Protein AF-A0A2V6XLZ8-F1 (afdb_monomer)

Radius of gyration: 17.99 Å; Cα contacts (8 Å, |Δi|>4): 178; chains: 1; bounding box: 31×54×52 Å

Structure (mmCIF, N/CA/C/O backbone):
data_AF-A0A2V6XLZ8-F1
#
_entry.id   AF-A0A2V6XLZ8-F1
#
loop_
_atom_site.group_PDB
_atom_site.id
_atom_site.type_symbol
_atom_site.label_atom_id
_atom_site.label_alt_id
_atom_site.label_comp_id
_atom_site.label_asym_id
_atom_site.label_entity_id
_atom_site.label_seq_id
_atom_site.pdbx_PDB_ins_code
_atom_site.Cartn_x
_atom_site.Cartn_y
_atom_site.Cartn_z
_atom_site.occupancy
_atom_site.B_iso_or_equiv
_atom_site.auth_seq_id
_atom_site.auth_comp_id
_atom_site.auth_asym_id
_atom_site.auth_atom_id
_atom_site.pdbx_PDB_model_num
ATOM 1 N N . MET A 1 1 ? -5.144 17.128 17.823 1.00 56.31 1 MET A N 1
ATOM 2 C CA . MET A 1 1 ? -6.112 17.548 16.787 1.00 56.31 1 MET A CA 1
ATOM 3 C C . MET A 1 1 ? -7.230 16.521 16.730 1.00 56.31 1 MET A C 1
ATOM 5 O O . MET A 1 1 ? -6.947 15.343 16.914 1.00 56.31 1 MET A O 1
ATOM 9 N N . ARG A 1 2 ? -8.484 16.947 16.550 1.00 72.25 2 ARG A N 1
ATOM 10 C CA . ARG A 1 2 ? -9.619 16.035 16.346 1.00 72.25 2 ARG A CA 1
ATOM 11 C C . ARG A 1 2 ? -9.689 15.712 14.852 1.00 72.25 2 ARG A C 1
ATOM 13 O O . ARG A 1 2 ? -9.681 16.647 14.060 1.00 72.25 2 ARG A O 1
ATOM 20 N N . GLN A 1 3 ? -9.719 14.430 14.489 1.00 73.75 3 GLN A N 1
ATOM 21 C CA . GLN A 1 3 ? -9.847 14.019 13.088 1.00 73.75 3 GLN A CA 1
ATOM 22 C C . GLN A 1 3 ? -11.153 14.540 12.484 1.00 73.75 3 GLN A C 1
ATOM 24 O O . GLN A 1 3 ? -12.193 14.518 13.154 1.00 73.75 3 GLN A O 1
ATOM 29 N N . THR A 1 4 ? -11.109 14.955 11.221 1.00 84.06 4 THR A N 1
ATOM 30 C CA . THR A 1 4 ? -12.316 15.265 10.443 1.00 84.06 4 THR A CA 1
ATOM 31 C C . THR A 1 4 ? -13.136 13.993 10.182 1.00 84.06 4 THR A C 1
ATOM 33 O O . THR A 1 4 ? -12.636 12.877 10.339 1.00 84.06 4 THR A O 1
ATOM 36 N N . ASN A 1 5 ? -14.406 14.133 9.784 1.00 84.75 5 ASN A N 1
ATOM 37 C CA . ASN A 1 5 ? -15.247 12.974 9.448 1.00 84.75 5 ASN A CA 1
ATOM 38 C C . ASN A 1 5 ? -14.662 12.150 8.287 1.00 84.75 5 ASN A C 1
ATOM 40 O O . ASN A 1 5 ? -14.736 10.921 8.315 1.00 84.75 5 ASN A O 1
ATOM 44 N N . ASP A 1 6 ? -14.026 12.801 7.309 1.00 81.56 6 ASP A N 1
ATOM 45 C CA . ASP A 1 6 ? -13.355 12.117 6.198 1.00 81.56 6 ASP A CA 1
ATOM 46 C C . ASP A 1 6 ? -12.145 11.308 6.676 1.00 81.56 6 ASP A C 1
ATOM 48 O O . ASP A 1 6 ? -11.980 10.151 6.295 1.00 81.56 6 ASP A O 1
ATOM 52 N N . GLN A 1 7 ? -11.346 11.864 7.592 1.00 84.31 7 GLN A N 1
ATOM 53 C CA . GLN A 1 7 ? -10.202 11.166 8.185 1.00 84.31 7 GLN A CA 1
ATOM 54 C C . GLN A 1 7 ? -10.629 9.974 9.046 1.00 84.31 7 GLN A C 1
ATOM 56 O O . GLN A 1 7 ? -9.977 8.928 9.011 1.00 84.31 7 GLN A O 1
ATOM 61 N N . GLN A 1 8 ? -11.729 10.100 9.795 1.00 84.75 8 GLN A N 1
ATOM 62 C CA . GLN A 1 8 ? -12.298 8.991 10.569 1.00 84.75 8 GLN A CA 1
ATOM 63 C C . GLN A 1 8 ? -12.792 7.878 9.639 1.00 84.75 8 GLN A C 1
ATOM 65 O O . GLN A 1 8 ? -12.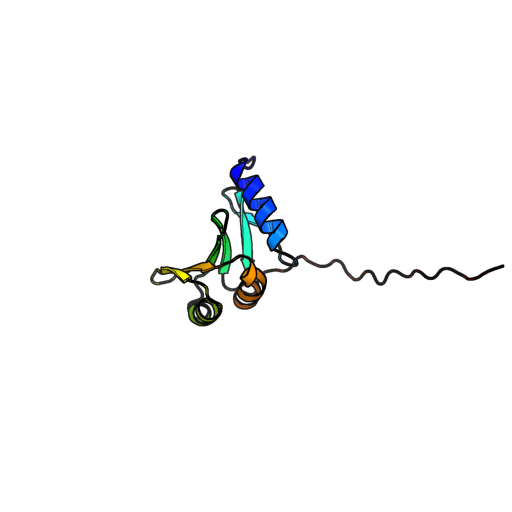399 6.725 9.809 1.00 84.75 8 GLN A O 1
ATOM 70 N N . THR A 1 9 ? -13.547 8.236 8.596 1.00 85.50 9 THR A N 1
ATOM 71 C CA . THR A 1 9 ? -14.054 7.286 7.591 1.00 85.50 9 THR A CA 1
ATOM 72 C C . THR A 1 9 ? -12.908 6.558 6.884 1.00 85.50 9 THR A C 1
ATOM 74 O O . THR A 1 9 ? -12.910 5.330 6.786 1.00 85.50 9 THR A O 1
ATOM 77 N N . ALA A 1 10 ? -11.880 7.291 6.447 1.00 84.19 10 ALA A N 1
ATOM 78 C CA . ALA A 1 10 ? -10.685 6.710 5.844 1.00 84.19 10 ALA A CA 1
ATOM 79 C C . ALA A 1 10 ? -9.954 5.778 6.823 1.00 84.19 10 ALA A C 1
ATOM 81 O O . ALA A 1 10 ? -9.480 4.706 6.442 1.00 84.19 10 ALA A O 1
ATOM 82 N N . THR A 1 11 ? -9.871 6.166 8.101 1.00 86.44 11 THR A N 1
ATOM 83 C CA . THR A 1 11 ? -9.206 5.369 9.140 1.00 86.44 11 THR A CA 1
ATOM 84 C C . THR A 1 11 ? -9.931 4.048 9.371 1.00 86.44 11 THR A C 1
ATOM 86 O O . THR A 1 11 ? -9.285 3.005 9.484 1.00 86.44 11 THR A O 1
ATOM 89 N N . GLU A 1 12 ? -11.259 4.065 9.426 1.00 87.25 12 GLU A N 1
ATOM 90 C CA . GLU A 1 12 ? -12.083 2.865 9.576 1.00 87.25 12 GLU A CA 1
ATOM 91 C C . GLU A 1 12 ? -11.989 1.948 8.352 1.00 87.25 12 GLU A C 1
ATOM 93 O O . GLU A 1 12 ? -11.781 0.737 8.502 1.00 87.25 12 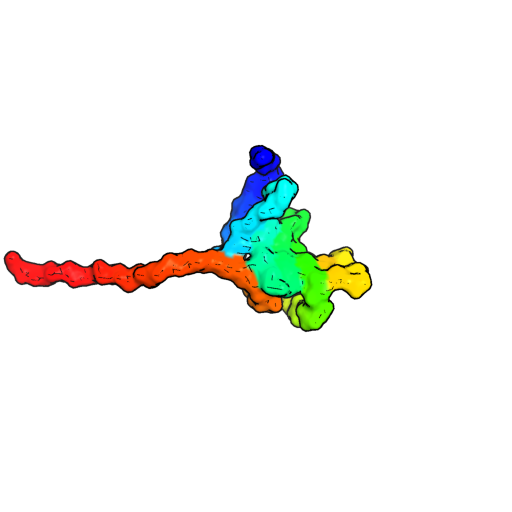GLU A O 1
ATOM 98 N N . ALA A 1 13 ? -12.041 2.521 7.147 1.00 86.38 13 ALA A N 1
ATOM 99 C CA . ALA A 1 13 ? -11.870 1.781 5.902 1.00 86.38 13 ALA A CA 1
ATOM 100 C C . ALA A 1 13 ? -10.499 1.087 5.847 1.00 86.38 13 ALA A C 1
ATOM 102 O O . ALA A 1 13 ? -10.427 -0.131 5.652 1.00 86.38 13 ALA A O 1
ATOM 103 N N . LEU A 1 14 ? -9.411 1.821 6.117 1.00 85.50 14 LEU A N 1
ATOM 104 C CA . LEU A 1 14 ? -8.067 1.247 6.084 1.00 85.50 14 LEU A CA 1
ATOM 105 C C . LEU A 1 14 ? -7.876 0.199 7.183 1.00 85.50 14 LEU A C 1
ATOM 107 O O . LEU A 1 14 ? -7.266 -0.834 6.932 1.00 85.50 14 LEU A O 1
ATOM 111 N N . ARG A 1 15 ? -8.423 0.401 8.389 1.00 86.56 15 ARG A N 1
ATOM 112 C CA . ARG A 1 15 ? -8.363 -0.603 9.471 1.00 86.56 15 ARG A CA 1
ATOM 113 C C . ARG A 1 15 ? -9.068 -1.904 9.108 1.00 86.56 15 ARG A C 1
ATOM 115 O O . ARG A 1 15 ? -8.566 -2.965 9.472 1.00 86.56 15 ARG A O 1
ATOM 122 N N . THR A 1 16 ? -10.187 -1.820 8.395 1.00 86.88 16 THR A N 1
ATOM 123 C CA . THR A 1 16 ? -10.927 -2.992 7.908 1.00 86.88 16 THR A CA 1
ATOM 124 C C . THR A 1 16 ? -10.098 -3.779 6.891 1.00 86.88 16 THR A C 1
ATOM 126 O O . THR A 1 16 ? -10.048 -5.005 6.940 1.00 86.88 16 THR A O 1
ATOM 129 N N . GLN A 1 17 ? -9.378 -3.075 6.014 1.00 86.44 17 GLN A N 1
ATOM 130 C CA . GLN A 1 17 ? -8.548 -3.675 4.964 1.00 86.44 17 GLN A CA 1
ATOM 131 C C . GLN A 1 17 ? -7.166 -4.133 5.470 1.00 86.44 17 GLN A C 1
ATOM 133 O O . GLN A 1 17 ? -6.575 -5.064 4.926 1.00 86.44 17 GLN A O 1
ATOM 138 N N . ALA A 1 18 ? -6.635 -3.506 6.524 1.00 84.69 18 ALA A N 1
ATOM 139 C CA . ALA A 1 18 ? -5.261 -3.695 6.991 1.00 84.69 18 ALA A CA 1
ATOM 140 C C . ALA A 1 18 ? -4.971 -5.080 7.587 1.00 84.69 18 ALA A C 1
ATOM 142 O O . ALA A 1 18 ? -3.802 -5.437 7.736 1.00 84.69 18 ALA A O 1
ATOM 143 N N . GLY A 1 19 ? -5.986 -5.860 7.970 1.00 86.62 19 GLY A N 1
ATOM 144 C CA . GLY A 1 19 ? -5.806 -7.192 8.555 1.00 86.62 19 GLY A CA 1
ATOM 145 C C . GLY A 1 19 ? -4.772 -7.212 9.705 1.00 86.62 19 GLY A C 1
ATOM 146 O O . GLY A 1 19 ? -5.001 -6.587 10.745 1.00 86.62 19 GLY A O 1
ATOM 147 N N . PRO A 1 20 ? -3.623 -7.912 9.564 1.00 90.19 20 PRO A N 1
ATOM 148 C CA . PRO A 1 20 ? -2.605 -8.008 10.615 1.00 90.19 20 PRO A CA 1
ATOM 149 C C . PRO A 1 20 ? -1.674 -6.784 10.714 1.00 90.19 20 PRO A C 1
ATOM 151 O O . PRO A 1 20 ? -0.810 -6.740 11.599 1.00 90.19 20 PRO A O 1
ATOM 154 N N . TYR A 1 21 ? -1.771 -5.823 9.795 1.00 91.81 21 TYR A N 1
ATOM 155 C CA . TYR A 1 21 ? -0.852 -4.692 9.722 1.00 91.81 21 TYR A CA 1
ATOM 156 C C . TYR A 1 21 ? -1.247 -3.563 10.676 1.00 91.81 21 TYR A C 1
ATOM 158 O O . TYR A 1 21 ? -2.414 -3.364 11.020 1.00 91.81 21 TYR A O 1
ATOM 166 N N . ARG A 1 22 ? -0.242 -2.836 11.169 1.00 89.81 22 ARG A N 1
ATOM 167 C CA . ARG A 1 22 ? -0.447 -1.717 12.086 1.00 89.81 22 ARG A CA 1
ATOM 168 C C . ARG A 1 22 ? -0.811 -0.466 11.287 1.00 89.81 22 ARG A C 1
ATOM 170 O O . ARG A 1 22 ? 0.022 0.039 10.546 1.00 89.81 22 ARG A O 1
ATOM 177 N N . VAL A 1 23 ? -2.019 0.045 11.512 1.00 91.38 23 VAL A N 1
ATOM 178 C CA . VAL A 1 23 ? -2.446 1.372 11.046 1.00 91.38 23 VAL A CA 1
ATOM 179 C C . VAL A 1 23 ? -2.028 2.423 12.076 1.00 91.38 23 VAL A C 1
ATOM 181 O O . VAL A 1 23 ? -2.359 2.294 13.260 1.00 91.38 23 VAL A O 1
ATOM 184 N N . THR A 1 24 ? -1.300 3.443 11.637 1.00 90.44 24 THR A N 1
ATOM 185 C CA . THR A 1 24 ? -0.954 4.654 12.394 1.00 90.44 24 THR A CA 1
ATOM 186 C C . THR A 1 24 ? -1.566 5.875 11.717 1.00 90.44 24 THR A C 1
ATOM 188 O O . THR A 1 24 ? -2.116 5.767 10.625 1.00 90.44 24 THR A O 1
ATOM 191 N N . LEU A 1 25 ? -1.533 7.018 12.397 1.00 90.19 25 LEU A N 1
ATOM 192 C CA . LEU A 1 25 ? -1.935 8.298 11.824 1.00 90.19 25 LEU A CA 1
ATOM 193 C C . LEU A 1 25 ? -0.678 9.117 11.542 1.00 90.19 25 LEU A C 1
ATOM 195 O O . LEU A 1 25 ? 0.278 9.038 12.322 1.00 90.19 25 LEU A O 1
ATOM 199 N N . ASP A 1 26 ? -0.670 9.864 10.446 1.00 86.38 26 ASP A N 1
ATOM 200 C CA . ASP A 1 26 ? 0.350 10.882 10.193 1.00 86.38 26 ASP A CA 1
ATOM 201 C C . ASP A 1 26 ? 0.104 12.166 11.015 1.00 86.38 26 ASP A C 1
ATOM 203 O O . ASP A 1 26 ? -0.748 12.195 11.911 1.00 86.38 26 ASP A O 1
ATOM 207 N N . ALA A 1 27 ? 0.901 13.211 10.765 1.00 83.50 27 ALA A N 1
ATOM 208 C CA . ALA A 1 27 ? 0.809 14.474 11.497 1.00 83.50 27 ALA A CA 1
ATOM 209 C C . ALA A 1 27 ? -0.486 15.240 11.175 1.00 83.50 27 ALA A C 1
ATOM 211 O O . ALA A 1 27 ? -1.016 15.947 12.035 1.00 83.50 27 ALA A O 1
ATOM 212 N N . GLU A 1 28 ? -1.018 15.053 9.971 1.00 83.50 28 GLU A N 1
ATOM 213 C CA . GLU A 1 28 ? -2.276 15.612 9.491 1.00 83.50 28 GLU A CA 1
ATOM 214 C C . GLU A 1 28 ? -3.509 14.813 9.947 1.00 83.50 28 GLU A C 1
ATOM 216 O O . GLU A 1 28 ? -4.630 15.320 9.887 1.00 83.50 28 GLU A O 1
ATOM 221 N N . GLY A 1 29 ? -3.318 13.598 10.463 1.00 83.31 29 GLY A N 1
ATOM 222 C CA . GLY A 1 29 ? -4.365 12.730 10.992 1.00 83.31 29 GLY A CA 1
ATOM 223 C C . GLY A 1 29 ? -4.901 11.697 9.999 1.00 83.31 29 GLY A C 1
ATOM 224 O O . GLY A 1 29 ? -5.914 11.062 10.306 1.00 83.31 29 GLY A O 1
ATOM 225 N N . TRP A 1 30 ? -4.252 11.499 8.851 1.00 85.75 30 TRP A N 1
ATOM 226 C CA . TRP A 1 30 ? -4.615 10.486 7.862 1.00 85.75 30 TRP A CA 1
ATOM 227 C C . TRP A 1 30 ? -4.044 9.109 8.209 1.00 85.75 30 TRP A C 1
ATOM 229 O O . TRP A 1 30 ? -2.951 8.995 8.772 1.00 85.75 30 TRP A O 1
ATOM 239 N N . PRO A 1 31 ? -4.780 8.030 7.896 1.00 90.00 31 PRO A N 1
ATOM 240 C CA . PRO A 1 31 ? -4.356 6.682 8.217 1.00 90.00 31 PRO A CA 1
ATOM 241 C C . PRO A 1 31 ? -3.280 6.191 7.244 1.00 90.00 31 PRO A C 1
ATOM 243 O O . PRO A 1 31 ? -3.436 6.258 6.024 1.00 90.00 31 PRO A O 1
ATOM 246 N N . ARG A 1 32 ? -2.217 5.609 7.799 1.00 93.44 32 ARG A N 1
ATOM 247 C CA . ARG A 1 32 ? -1.142 4.968 7.040 1.00 93.44 32 ARG A CA 1
ATOM 248 C C . ARG A 1 32 ? -0.712 3.637 7.641 1.00 93.44 32 ARG A C 1
ATOM 250 O O . ARG A 1 32 ? -0.855 3.399 8.840 1.00 93.44 32 ARG A O 1
ATOM 257 N N . ILE A 1 33 ? -0.143 2.766 6.815 1.00 94.00 33 ILE A N 1
ATOM 258 C CA . ILE A 1 33 ? 0.544 1.544 7.245 1.00 94.00 33 ILE A CA 1
ATOM 259 C C . ILE A 1 33 ? 2.024 1.705 6.922 1.00 94.00 33 ILE A C 1
ATOM 261 O O . ILE A 1 33 ? 2.438 1.631 5.767 1.00 94.00 33 ILE A O 1
ATOM 265 N N . GLU A 1 34 ? 2.834 1.903 7.954 1.00 94.19 34 GLU A N 1
ATOM 266 C CA . GLU A 1 34 ? 4.274 2.094 7.797 1.00 94.19 34 GLU A CA 1
ATOM 267 C C . GLU A 1 34 ? 5.002 0.775 7.529 1.00 94.19 34 GLU A C 1
ATOM 269 O O . GLU A 1 34 ? 4.777 -0.234 8.206 1.00 94.19 34 GLU A O 1
ATOM 274 N N . GLY A 1 35 ? 5.948 0.799 6.596 1.00 94.06 35 GLY A N 1
ATOM 275 C CA . GLY A 1 35 ? 6.880 -0.282 6.312 1.00 94.06 35 GLY A CA 1
ATOM 276 C C . GLY A 1 35 ? 8.332 0.178 6.302 1.00 94.06 35 GLY A C 1
ATOM 277 O O . GLY A 1 35 ? 8.656 1.353 6.439 1.00 94.06 35 GLY A O 1
ATOM 278 N N . ARG A 1 36 ? 9.251 -0.780 6.161 1.00 94.06 36 ARG A N 1
ATOM 279 C CA . ARG A 1 36 ? 10.693 -0.493 6.069 1.00 94.06 36 ARG A CA 1
ATOM 280 C C . ARG A 1 36 ? 11.072 0.221 4.771 1.00 94.06 36 ARG A C 1
ATOM 282 O O . ARG A 1 36 ? 12.088 0.906 4.737 1.00 94.06 36 ARG A O 1
ATOM 289 N N . TYR A 1 37 ? 10.333 -0.028 3.696 1.00 94.00 37 TYR A N 1
ATOM 290 C CA . TYR A 1 37 ? 10.645 0.482 2.361 1.00 94.00 37 TYR A CA 1
ATOM 291 C C . TYR A 1 37 ? 9.562 1.413 1.823 1.00 94.00 37 TYR A C 1
ATOM 293 O O . TYR A 1 37 ? 9.415 1.495 0.613 1.00 94.00 37 TYR A O 1
ATOM 301 N N . GLY A 1 38 ? 8.780 2.056 2.684 1.00 93.75 38 GLY A N 1
ATOM 302 C CA . GLY A 1 38 ? 7.691 2.940 2.278 1.00 93.75 38 GLY A CA 1
ATOM 303 C C . GLY A 1 38 ? 6.489 2.800 3.195 1.00 93.75 38 GLY A C 1
ATOM 304 O O . GLY A 1 38 ? 6.560 2.125 4.225 1.00 93.75 38 GLY A O 1
ATOM 305 N N . GLN A 1 39 ? 5.384 3.404 2.795 1.00 95.44 39 GLN A N 1
ATOM 306 C CA . GLN A 1 39 ? 4.133 3.408 3.538 1.00 95.44 39 GLN A CA 1
ATOM 307 C C . GLN A 1 39 ? 2.942 3.244 2.597 1.00 95.44 39 GLN A C 1
ATOM 309 O O . GLN A 1 39 ? 3.006 3.615 1.430 1.00 95.44 39 GLN A O 1
ATOM 314 N N . ILE A 1 40 ? 1.872 2.633 3.101 1.00 94.81 40 ILE A N 1
ATOM 315 C CA . ILE A 1 40 ? 0.582 2.587 2.410 1.00 94.81 40 ILE A CA 1
ATOM 316 C C . ILE A 1 40 ? -0.289 3.696 2.984 1.00 94.81 40 ILE A C 1
ATOM 318 O O . ILE A 1 40 ? -0.432 3.780 4.203 1.00 94.81 40 ILE A O 1
ATOM 322 N N . GLU A 1 41 ? -0.887 4.494 2.117 1.00 92.75 41 GLU A N 1
ATOM 323 C CA . GLU A 1 41 ? -1.754 5.623 2.434 1.00 92.75 41 GLU A CA 1
ATOM 324 C C . GLU A 1 41 ? -3.137 5.424 1.812 1.00 92.75 41 GLU A C 1
ATOM 326 O O . GLU A 1 41 ? -3.311 4.704 0.822 1.00 92.75 41 GLU A O 1
ATOM 331 N N . HIS A 1 42 ? -4.131 6.088 2.393 1.00 87.50 42 HIS A N 1
ATOM 332 C CA . HIS A 1 42 ? -5.431 6.240 1.755 1.00 87.50 42 HIS A CA 1
ATOM 333 C C . HIS A 1 42 ? -5.329 7.276 0.627 1.00 87.50 42 HIS A C 1
ATOM 335 O O . HIS A 1 42 ? -4.830 8.373 0.862 1.00 87.50 42 HIS A O 1
ATOM 341 N N . HIS A 1 43 ? -5.787 6.936 -0.581 1.00 85.06 43 HIS A N 1
ATOM 342 C CA . HIS A 1 43 ? -5.826 7.871 -1.713 1.00 85.06 43 HIS A CA 1
ATOM 343 C C . HIS A 1 43 ? -7.257 8.321 -2.004 1.00 85.06 43 HIS A C 1
ATOM 345 O O . HIS A 1 43 ? -7.548 9.506 -1.908 1.00 85.06 43 HIS A O 1
ATOM 351 N N . ASP A 1 44 ? -8.151 7.363 -2.257 1.00 81.31 44 ASP A N 1
ATOM 352 C CA . ASP A 1 44 ? -9.569 7.588 -2.542 1.00 81.31 44 ASP A CA 1
ATOM 353 C C . ASP A 1 44 ? -10.415 6.436 -1.970 1.00 81.31 44 ASP A C 1
ATOM 355 O O . ASP A 1 44 ? -9.892 5.414 -1.521 1.00 81.31 44 ASP A O 1
ATOM 359 N N . ARG A 1 45 ? -11.753 6.538 -2.035 1.00 71.50 45 ARG A N 1
ATOM 360 C CA . ARG A 1 45 ? -12.673 5.512 -1.490 1.00 71.50 45 ARG A CA 1
ATOM 361 C C . ARG A 1 45 ? -12.432 4.090 -2.018 1.00 71.50 45 ARG A C 1
ATOM 363 O O . ARG A 1 45 ? -12.786 3.136 -1.331 1.00 71.50 45 ARG A O 1
ATOM 370 N N . ALA A 1 46 ? -11.868 3.947 -3.218 1.00 80.88 46 ALA A N 1
ATOM 371 C CA . ALA A 1 46 ? -11.652 2.655 -3.867 1.00 80.88 46 ALA A CA 1
ATOM 372 C C . ALA A 1 46 ? -10.179 2.223 -3.933 1.00 80.88 46 ALA A C 1
ATOM 374 O O . ALA A 1 46 ? -9.923 1.041 -4.122 1.00 80.88 46 ALA A O 1
ATOM 375 N N . LEU A 1 47 ? -9.219 3.141 -3.775 1.00 90.88 47 LEU A N 1
ATOM 376 C CA . LEU A 1 47 ? -7.807 2.880 -4.057 1.00 90.88 47 LEU A CA 1
ATOM 377 C C . LEU A 1 47 ? -6.906 3.258 -2.887 1.00 90.88 47 LEU A C 1
ATOM 379 O O . LEU A 1 47 ? -7.148 4.214 -2.148 1.00 90.88 47 LEU A O 1
ATOM 383 N N . LEU A 1 48 ? -5.816 2.509 -2.766 1.00 93.44 48 LEU A N 1
ATOM 384 C CA . LEU A 1 48 ? -4.738 2.784 -1.830 1.00 93.44 48 LEU A CA 1
ATOM 385 C C . LEU A 1 48 ? -3.503 3.252 -2.589 1.00 93.44 48 LEU A C 1
ATOM 387 O O . LEU A 1 48 ? -3.261 2.831 -3.722 1.00 93.44 48 LEU A O 1
ATOM 391 N N . ALA A 1 49 ? -2.709 4.100 -1.947 1.00 95.12 49 ALA A N 1
ATOM 392 C CA . ALA A 1 49 ? -1.416 4.522 -2.457 1.00 95.12 49 ALA A CA 1
ATOM 393 C C . ALA A 1 49 ? -0.292 3.824 -1.694 1.00 95.12 49 ALA A C 1
ATOM 395 O O . ALA A 1 49 ? -0.378 3.631 -0.487 1.00 95.12 49 ALA A O 1
ATOM 396 N N . VAL A 1 50 ? 0.779 3.451 -2.389 1.00 94.94 50 VAL A N 1
ATOM 397 C CA . VAL A 1 50 ? 2.068 3.128 -1.775 1.00 94.94 50 VAL A CA 1
ATOM 398 C C . VAL A 1 50 ? 3.046 4.233 -2.127 1.00 94.94 50 VAL A C 1
ATOM 400 O O . VAL A 1 50 ? 3.287 4.496 -3.304 1.00 94.94 50 VAL A O 1
ATOM 403 N N . ASP A 1 51 ? 3.585 4.858 -1.092 1.00 94.31 51 ASP A N 1
ATOM 404 C CA . ASP A 1 51 ? 4.573 5.922 -1.160 1.00 94.31 51 ASP A CA 1
ATOM 405 C C . ASP A 1 51 ? 5.934 5.378 -0.707 1.00 94.31 51 ASP A C 1
ATOM 407 O O . ASP A 1 51 ? 6.039 4.686 0.317 1.00 94.31 51 ASP A O 1
ATOM 411 N N . SER A 1 52 ? 6.970 5.567 -1.523 1.00 92.44 52 SER A N 1
ATOM 412 C CA . SER A 1 52 ? 8.279 4.970 -1.278 1.00 92.44 52 SER A CA 1
ATOM 413 C C . SER A 1 52 ? 9.408 5.677 -2.016 1.00 92.44 52 SER A C 1
ATOM 415 O O . SER A 1 52 ? 9.291 6.024 -3.185 1.00 92.44 52 SER A O 1
ATOM 417 N N . GLN A 1 53 ? 10.565 5.738 -1.359 1.00 92.50 53 GLN A N 1
ATOM 418 C CA . GLN A 1 53 ? 11.842 6.149 -1.956 1.00 92.50 53 GLN A CA 1
ATOM 419 C C . GLN A 1 53 ? 12.704 4.950 -2.403 1.00 92.50 53 GLN A C 1
ATOM 421 O O . GLN A 1 53 ? 13.804 5.069 -2.941 1.00 92.50 53 GLN A O 1
ATOM 426 N N . ALA A 1 54 ? 12.253 3.720 -2.140 1.00 90.50 54 ALA A N 1
ATOM 427 C CA . ALA A 1 54 ? 13.039 2.522 -2.401 1.00 90.50 54 ALA A CA 1
ATOM 428 C C . ALA A 1 54 ? 12.866 2.074 -3.858 1.00 90.50 54 ALA A C 1
ATOM 430 O O . ALA A 1 54 ? 12.088 1.158 -4.127 1.00 90.50 54 ALA A O 1
ATOM 431 N N . VAL A 1 55 ? 13.616 2.665 -4.796 1.00 87.88 55 VAL A N 1
ATOM 432 C CA . VAL A 1 55 ? 13.521 2.392 -6.253 1.00 87.88 55 VAL A CA 1
ATOM 433 C C . VAL A 1 55 ? 13.574 0.894 -6.586 1.00 87.88 55 VAL A C 1
ATOM 435 O O . VAL A 1 55 ? 12.796 0.398 -7.396 1.00 87.88 55 VAL A O 1
ATOM 438 N N . ARG A 1 56 ? 14.390 0.111 -5.867 1.00 90.19 56 ARG A N 1
ATOM 439 C CA . ARG A 1 56 ? 14.455 -1.363 -6.000 1.00 90.19 56 ARG A CA 1
ATOM 440 C C . ARG A 1 56 ? 13.131 -2.102 -5.734 1.00 90.19 56 ARG A C 1
ATOM 442 O O . ARG A 1 56 ? 13.041 -3.301 -5.988 1.00 90.19 56 ARG A O 1
ATOM 449 N N . LYS A 1 57 ? 12.139 -1.444 -5.128 1.00 92.62 57 LYS A N 1
ATOM 450 C CA . LYS A 1 57 ? 10.802 -1.990 -4.845 1.00 92.62 57 LYS A CA 1
ATOM 451 C C . LYS A 1 57 ? 9.754 -1.572 -5.873 1.00 92.62 57 LYS A C 1
ATOM 453 O O . LYS A 1 57 ? 8.709 -2.209 -5.915 1.00 92.62 57 LYS A O 1
ATOM 458 N N . LEU A 1 58 ? 10.074 -0.636 -6.768 1.00 89.69 58 LEU A N 1
ATOM 459 C CA . LEU A 1 58 ? 9.180 -0.191 -7.831 1.00 89.69 58 LEU A CA 1
ATOM 460 C C . LEU A 1 58 ? 8.758 -1.351 -8.744 1.00 89.69 58 LEU A C 1
ATOM 462 O O . LEU A 1 58 ? 7.569 -1.605 -8.898 1.00 89.69 58 LEU A O 1
ATOM 466 N N . ALA A 1 59 ? 9.718 -2.094 -9.305 1.00 91.81 59 ALA A N 1
ATOM 467 C CA . ALA A 1 59 ? 9.414 -3.199 -10.218 1.00 91.81 59 ALA A CA 1
ATOM 468 C C . ALA A 1 59 ? 8.566 -4.314 -9.561 1.00 91.81 59 ALA A C 1
ATOM 470 O O . ALA A 1 59 ? 7.549 -4.686 -10.146 1.00 91.81 59 ALA A O 1
ATOM 471 N N . PRO A 1 60 ? 8.883 -4.798 -8.339 1.00 94.50 60 PRO A N 1
ATOM 472 C CA . PRO A 1 60 ? 8.004 -5.717 -7.616 1.00 94.50 60 PRO A CA 1
ATOM 473 C C . PRO A 1 60 ? 6.585 -5.186 -7.379 1.00 94.50 60 PRO A C 1
ATOM 475 O O . PRO A 1 60 ? 5.636 -5.950 -7.499 1.00 94.50 60 PRO A O 1
ATOM 478 N N . LEU A 1 61 ? 6.417 -3.901 -7.051 1.00 93.69 61 LEU A N 1
ATOM 479 C CA . LEU A 1 61 ? 5.091 -3.314 -6.820 1.00 93.69 61 LEU A CA 1
ATOM 480 C C . LEU A 1 61 ? 4.282 -3.207 -8.118 1.00 93.69 61 LEU A C 1
ATOM 482 O O . LEU A 1 61 ? 3.102 -3.549 -8.138 1.00 93.69 61 LEU A O 1
ATOM 486 N N . VAL A 1 62 ? 4.922 -2.799 -9.215 1.00 93.38 62 VAL A N 1
ATOM 487 C CA . VAL A 1 62 ? 4.287 -2.749 -10.540 1.00 93.38 62 VAL A CA 1
ATOM 488 C C . VAL A 1 62 ? 3.880 -4.148 -11.010 1.00 93.38 62 VAL A C 1
ATOM 490 O O . VAL A 1 62 ? 2.791 -4.312 -11.551 1.00 93.38 62 VAL A O 1
ATOM 493 N N . ALA A 1 63 ? 4.700 -5.170 -10.747 1.00 95.06 63 ALA A N 1
ATOM 494 C CA . ALA A 1 63 ? 4.381 -6.558 -11.087 1.00 95.06 63 ALA A CA 1
ATOM 495 C C . ALA A 1 63 ? 3.147 -7.104 -10.343 1.00 95.06 63 ALA A C 1
ATOM 497 O O . ALA A 1 63 ? 2.469 -7.986 -10.861 1.00 95.06 63 ALA A O 1
ATOM 498 N N . LEU A 1 64 ? 2.826 -6.564 -9.162 1.00 93.94 64 LEU A N 1
ATOM 499 C CA . LEU A 1 64 ? 1.589 -6.882 -8.437 1.00 93.94 64 LEU A CA 1
ATOM 500 C C . LEU A 1 64 ? 0.349 -6.194 -9.029 1.00 93.94 64 LEU A C 1
ATOM 502 O O . LEU A 1 64 ? -0.763 -6.483 -8.604 1.00 93.94 64 LEU A O 1
ATOM 506 N N . GLY A 1 65 ? 0.523 -5.285 -9.991 1.00 92.06 65 GLY A N 1
ATOM 507 C CA . GLY A 1 65 ? -0.557 -4.504 -10.589 1.00 92.06 65 GLY A CA 1
ATOM 508 C C . GLY A 1 65 ? -0.684 -3.081 -10.042 1.00 92.06 65 GLY A C 1
ATOM 509 O O . GLY A 1 65 ? -1.635 -2.388 -10.405 1.00 92.06 65 GLY A O 1
ATOM 510 N N . ALA A 1 66 ? 0.258 -2.616 -9.208 1.00 93.56 66 ALA A N 1
ATOM 511 C CA . ALA A 1 66 ? 0.285 -1.219 -8.786 1.00 93.56 66 ALA A CA 1
ATOM 512 C C . ALA A 1 66 ? 0.612 -0.303 -9.978 1.00 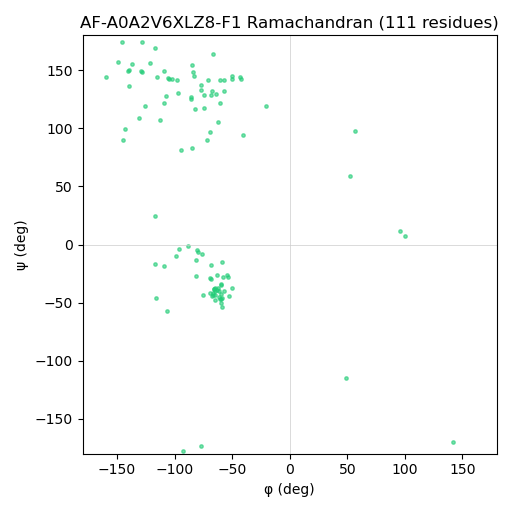93.56 66 ALA A C 1
ATOM 514 O O . ALA A 1 66 ? 1.553 -0.537 -10.742 1.00 93.56 66 ALA A O 1
ATOM 515 N N . ARG A 1 67 ? -0.170 0.762 -10.142 1.00 93.19 67 ARG A N 1
ATOM 516 C CA . ARG A 1 67 ? -0.093 1.694 -11.269 1.00 93.19 67 ARG A CA 1
ATOM 517 C C . ARG A 1 67 ? 0.608 2.972 -10.856 1.00 93.19 67 ARG A C 1
ATOM 519 O O . ARG A 1 67 ? 0.414 3.465 -9.753 1.00 93.19 67 ARG A O 1
ATOM 526 N N . ARG A 1 68 ? 1.405 3.539 -11.757 1.00 91.00 68 ARG A N 1
ATOM 527 C CA . ARG A 1 68 ? 2.102 4.806 -11.506 1.00 91.00 68 ARG A CA 1
ATOM 528 C C . ARG A 1 68 ? 1.100 5.941 -11.330 1.00 91.00 68 ARG A C 1
ATOM 530 O O . ARG A 1 68 ? 0.232 6.117 -12.179 1.00 91.00 68 ARG A O 1
ATOM 537 N N . HIS A 1 69 ? 1.258 6.701 -10.253 1.00 89.62 69 HIS A N 1
ATOM 538 C CA . HIS A 1 69 ? 0.507 7.930 -10.015 1.00 89.62 69 HIS A CA 1
ATOM 539 C C . HIS A 1 69 ? 1.430 9.142 -9.985 1.00 89.62 69 HIS A C 1
ATOM 541 O O . HIS A 1 69 ? 1.164 10.116 -10.679 1.00 89.62 69 HIS A O 1
ATOM 547 N N . GLN A 1 70 ? 2.553 9.050 -9.268 1.00 89.25 70 GLN A N 1
ATOM 548 C CA . GLN A 1 70 ? 3.632 10.037 -9.313 1.00 89.25 70 GLN A CA 1
ATOM 549 C C . GLN A 1 70 ? 4.980 9.313 -9.280 1.00 89.25 70 GLN A C 1
ATOM 551 O O . GLN A 1 70 ? 5.151 8.358 -8.528 1.00 89.25 70 GLN A O 1
ATOM 556 N N . ILE A 1 71 ? 5.924 9.731 -10.117 1.00 83.75 71 ILE A N 1
ATOM 557 C CA . ILE A 1 71 ? 7.309 9.251 -10.106 1.00 83.75 71 ILE A CA 1
ATOM 558 C C . ILE A 1 71 ? 8.186 10.501 -10.139 1.00 83.75 71 ILE A C 1
ATOM 560 O O . ILE A 1 71 ? 8.202 11.196 -11.153 1.00 83.75 71 ILE A O 1
ATOM 564 N N . GLY A 1 72 ? 8.851 10.800 -9.032 1.00 82.38 72 GLY A N 1
ATOM 565 C CA . GLY A 1 72 ? 9.956 11.749 -8.975 1.00 82.38 72 GLY A CA 1
ATOM 566 C C . GLY A 1 72 ? 11.296 11.039 -9.159 1.00 82.38 72 GLY A C 1
ATOM 567 O O . GLY A 1 72 ? 11.353 9.823 -9.359 1.00 82.38 72 GLY A O 1
ATOM 568 N N . ASP A 1 73 ? 12.382 11.803 -9.0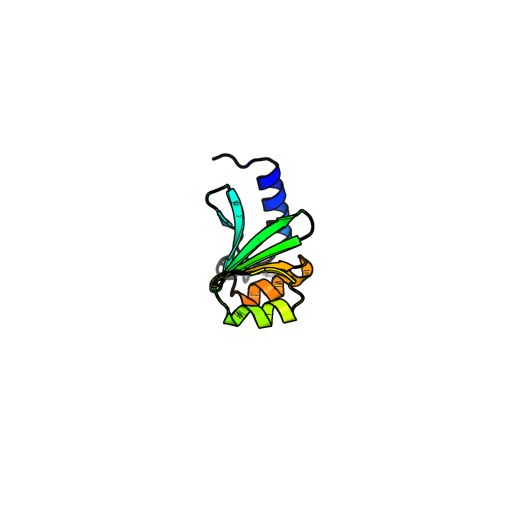73 1.00 78.31 73 ASP A N 1
ATOM 569 C CA . ASP A 1 73 ? 13.743 11.272 -9.191 1.00 78.31 73 ASP A CA 1
ATOM 570 C C . ASP A 1 73 ? 14.099 10.310 -8.044 1.00 78.31 73 ASP A C 1
ATOM 572 O O . ASP A 1 73 ? 14.749 9.287 -8.264 1.00 78.31 73 ASP A O 1
ATOM 576 N N . GLU A 1 74 ? 13.627 10.605 -6.827 1.00 79.44 74 GLU A N 1
ATOM 577 C CA . GLU A 1 74 ? 13.961 9.850 -5.608 1.00 79.44 74 GLU A CA 1
ATOM 578 C C . GLU A 1 74 ? 12.755 9.171 -4.950 1.00 79.44 74 GLU A C 1
ATOM 580 O O . GLU A 1 74 ? 12.920 8.251 -4.149 1.00 79.44 74 GLU A O 1
ATOM 585 N N . GLU A 1 75 ? 11.539 9.581 -5.308 1.00 87.50 75 GLU A N 1
ATOM 586 C CA . GLU A 1 75 ? 10.302 9.125 -4.679 1.00 87.50 75 GLU A CA 1
ATOM 587 C C . GLU A 1 75 ? 9.307 8.648 -5.726 1.00 87.50 75 GLU A C 1
ATOM 589 O O . GLU A 1 75 ? 9.252 9.149 -6.849 1.00 87.50 75 GLU A O 1
ATOM 594 N N . TYR A 1 76 ? 8.477 7.681 -5.366 1.00 91.50 76 TYR A N 1
ATOM 595 C CA . TYR A 1 76 ? 7.359 7.283 -6.196 1.00 91.50 76 TYR A CA 1
ATOM 596 C C . TYR A 1 76 ? 6.126 6.972 -5.367 1.00 91.50 76 TYR A C 1
ATOM 598 O O . TYR A 1 76 ? 6.188 6.445 -4.256 1.00 91.50 76 TYR A O 1
ATOM 606 N N . ARG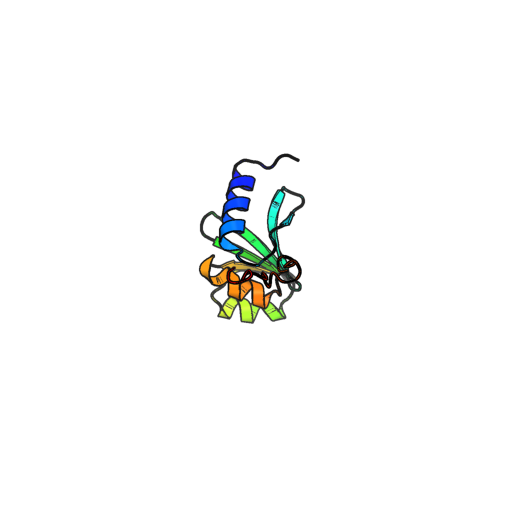 A 1 77 ? 4.988 7.230 -6.000 1.00 94.62 77 ARG A N 1
ATOM 607 C CA . ARG A 1 77 ? 3.658 6.945 -5.500 1.00 94.62 77 ARG A CA 1
ATOM 608 C C . ARG A 1 77 ? 2.909 6.109 -6.523 1.00 94.62 77 ARG A C 1
ATOM 610 O O . ARG A 1 77 ? 2.709 6.530 -7.669 1.00 94.62 77 ARG A O 1
A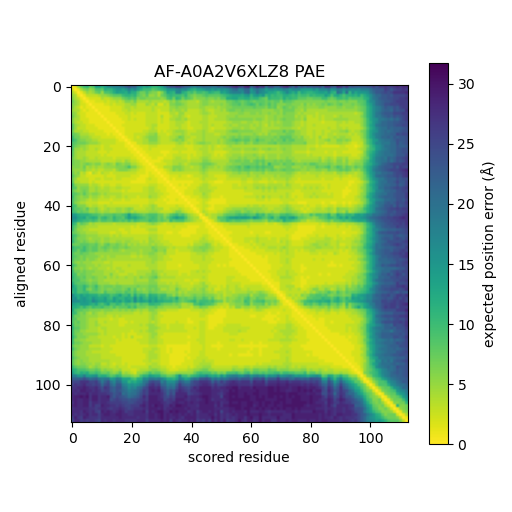TOM 617 N N . LEU A 1 78 ? 2.511 4.907 -6.121 1.00 95.06 78 LEU A N 1
ATOM 618 C CA . LEU A 1 78 ? 1.727 3.994 -6.956 1.00 95.06 78 LEU A CA 1
ATOM 619 C C . LEU A 1 78 ? 0.351 3.772 -6.345 1.00 95.06 78 LEU A C 1
ATOM 621 O O . LEU A 1 78 ? 0.234 3.667 -5.131 1.00 95.06 78 LEU A O 1
ATOM 625 N N . LEU A 1 79 ? -0.665 3.631 -7.188 1.00 95.69 79 LEU A N 1
ATOM 626 C CA . LEU A 1 79 ? -2.023 3.281 -6.787 1.00 95.69 79 LEU A CA 1
ATOM 627 C C . LEU A 1 79 ? -2.272 1.793 -6.980 1.00 95.69 79 LEU A C 1
ATOM 629 O O . LEU A 1 79 ? -1.825 1.207 -7.966 1.00 95.69 79 LEU A O 1
ATOM 633 N N . PHE A 1 80 ? -3.004 1.181 -6.060 1.00 94.69 80 PHE A N 1
ATOM 634 C CA . PHE A 1 80 ? -3.352 -0.230 -6.129 1.00 94.69 80 PHE A CA 1
ATOM 635 C C . PHE A 1 80 ? -4.706 -0.512 -5.468 1.00 94.69 80 PHE A C 1
ATOM 637 O O . PHE A 1 80 ? -5.182 0.240 -4.615 1.00 94.69 80 PHE A O 1
ATOM 644 N N . GLU A 1 81 ? -5.318 -1.621 -5.875 1.00 93.25 81 GLU A N 1
ATOM 645 C CA . GLU A 1 81 ? -6.589 -2.097 -5.327 1.00 93.25 81 GLU A CA 1
ATOM 646 C C . GLU A 1 81 ? -6.412 -2.628 -3.895 1.00 93.25 81 GLU A C 1
ATOM 648 O O . GLU A 1 81 ? -5.448 -3.356 -3.640 1.00 93.25 81 GLU A O 1
ATOM 653 N N . PRO A 1 82 ? -7.355 -2.391 -2.965 1.00 91.00 82 PRO A N 1
ATOM 654 C CA . PRO A 1 82 ? -7.279 -2.891 -1.590 1.00 91.00 82 PRO A CA 1
ATOM 655 C C . PRO A 1 82 ? -7.062 -4.405 -1.476 1.00 91.00 82 PRO A C 1
ATOM 657 O O . PRO A 1 82 ? -6.435 -4.870 -0.525 1.00 91.00 82 PRO A O 1
ATOM 660 N N . ALA A 1 83 ? -7.517 -5.180 -2.466 1.00 91.31 83 ALA A N 1
ATOM 661 C CA . ALA A 1 83 ? -7.274 -6.621 -2.548 1.00 91.31 83 ALA A CA 1
ATOM 662 C C . ALA A 1 83 ? -5.774 -6.986 -2.572 1.00 91.31 83 ALA A C 1
ATOM 664 O O . ALA A 1 83 ? -5.390 -8.047 -2.085 1.00 91.31 83 ALA A O 1
ATOM 665 N N . LEU A 1 84 ? -4.918 -6.095 -3.082 1.00 93.31 84 LEU A N 1
ATOM 666 C CA . LEU A 1 84 ? -3.466 -6.274 -3.163 1.00 93.31 84 LEU A CA 1
ATOM 667 C C . LEU A 1 84 ? -2.728 -5.795 -1.902 1.00 93.31 84 LEU A C 1
ATOM 669 O O . LEU A 1 84 ? -1.503 -5.925 -1.829 1.00 93.31 84 LEU A O 1
ATOM 673 N N . LEU A 1 85 ? -3.437 -5.262 -0.895 1.00 93.31 85 LEU A N 1
ATOM 674 C CA . LEU A 1 85 ? -2.833 -4.697 0.318 1.00 93.31 85 LEU A CA 1
ATOM 675 C C . LEU A 1 85 ? -1.867 -5.675 0.977 1.00 93.31 85 LEU A C 1
ATOM 677 O O . LEU A 1 85 ? -0.761 -5.282 1.339 1.00 93.31 85 LEU A O 1
ATOM 681 N N . GLY A 1 86 ? -2.243 -6.949 1.099 1.00 93.19 86 GLY A N 1
ATOM 682 C CA . GLY A 1 86 ? -1.391 -7.965 1.715 1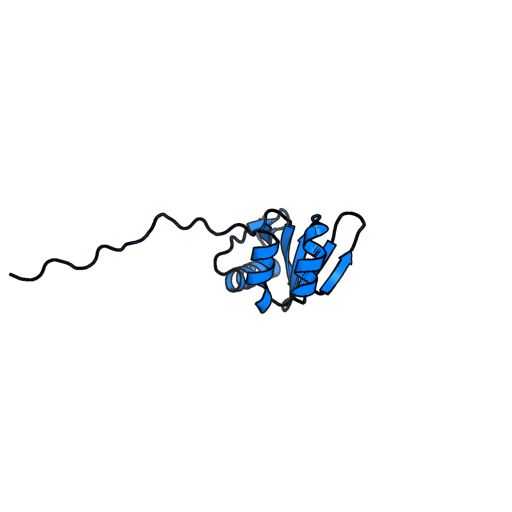.00 93.19 86 GLY A CA 1
ATOM 683 C C . GLY A 1 86 ? -0.051 -8.149 0.997 1.00 93.19 86 GLY A C 1
ATOM 684 O O . GLY A 1 86 ? 0.994 -8.232 1.648 1.00 93.19 86 GLY A O 1
ATOM 685 N N . ASP A 1 87 ? -0.060 -8.171 -0.333 1.00 95.69 87 ASP A N 1
ATOM 686 C CA . ASP A 1 87 ? 1.144 -8.373 -1.141 1.00 95.69 87 ASP A CA 1
ATOM 687 C C . ASP A 1 87 ? 2.017 -7.121 -1.190 1.00 95.69 87 ASP A C 1
ATOM 689 O O . ASP A 1 87 ? 3.225 -7.201 -0.946 1.00 95.69 87 ASP A O 1
ATOM 693 N N . VAL A 1 88 ? 1.409 -5.947 -1.366 1.00 94.75 88 VAL A N 1
ATOM 694 C CA . VAL A 1 88 ? 2.110 -4.658 -1.286 1.00 94.75 88 VAL A CA 1
ATOM 695 C C . VAL A 1 88 ? 2.759 -4.488 0.090 1.00 94.75 88 VAL A C 1
ATOM 697 O O . VAL A 1 88 ? 3.954 -4.192 0.188 1.00 94.75 88 VAL A O 1
ATOM 700 N N . ALA A 1 89 ? 2.021 -4.780 1.164 1.00 94.69 89 ALA A N 1
ATOM 701 C CA . ALA A 1 89 ? 2.512 -4.720 2.536 1.00 94.69 89 ALA A CA 1
ATOM 702 C C . ALA A 1 89 ? 3.702 -5.666 2.778 1.00 94.69 89 ALA A C 1
ATOM 704 O O . ALA A 1 89 ? 4.620 -5.331 3.532 1.00 94.69 89 ALA A O 1
ATOM 705 N N . ARG A 1 90 ? 3.750 -6.836 2.126 1.00 94.25 90 ARG A N 1
ATOM 706 C CA . ARG A 1 90 ? 4.927 -7.726 2.170 1.00 94.25 90 ARG A CA 1
ATOM 707 C C . ARG A 1 90 ? 6.132 -7.103 1.467 1.00 94.25 90 ARG A C 1
ATOM 709 O O . ARG A 1 90 ? 7.231 -7.133 2.029 1.00 94.25 90 ARG A O 1
ATOM 716 N N . VAL A 1 91 ? 5.941 -6.509 0.287 1.00 95.56 91 VAL A N 1
ATOM 717 C CA . VAL A 1 91 ? 7.024 -5.887 -0.496 1.00 95.56 91 VAL A CA 1
ATOM 718 C C . VAL A 1 91 ? 7.680 -4.739 0.270 1.00 95.56 91 VAL A C 1
ATOM 720 O O . VAL A 1 91 ? 8.915 -4.685 0.351 1.00 95.56 91 VAL A O 1
ATOM 723 N N . ILE A 1 92 ? 6.877 -3.869 0.894 1.00 95.12 92 ILE A N 1
ATOM 7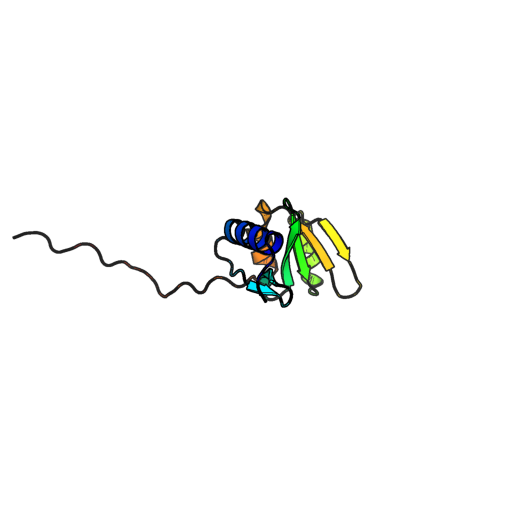24 C CA . ILE A 1 92 ? 7.392 -2.739 1.682 1.00 95.12 92 ILE A CA 1
ATOM 725 C C . ILE A 1 92 ? 7.849 -3.129 3.094 1.00 95.12 92 ILE A C 1
ATOM 727 O O . ILE A 1 92 ? 8.411 -2.301 3.811 1.00 95.12 92 ILE A O 1
ATOM 731 N N . ARG A 1 93 ? 7.644 -4.391 3.496 1.00 94.50 93 ARG A N 1
ATOM 732 C CA . ARG A 1 93 ? 7.839 -4.887 4.868 1.00 94.50 93 ARG A CA 1
ATOM 733 C C . ARG A 1 93 ? 7.086 -4.026 5.885 1.00 94.50 93 ARG A C 1
ATOM 735 O O . ARG A 1 93 ? 7.692 -3.431 6.777 1.00 94.50 93 ARG A O 1
ATOM 742 N N . ALA A 1 94 ? 5.772 -3.957 5.708 1.00 94.56 94 ALA A N 1
ATOM 743 C CA . ALA A 1 94 ? 4.848 -3.279 6.602 1.00 94.56 94 ALA A CA 1
ATOM 744 C C . ALA A 1 94 ? 4.945 -3.824 8.031 1.00 94.56 94 ALA A C 1
ATOM 746 O O . ALA A 1 94 ? 5.081 -5.033 8.261 1.00 94.56 94 ALA A O 1
ATOM 747 N N . ARG A 1 95 ? 4.844 -2.919 9.002 1.00 92.19 95 ARG A N 1
ATOM 748 C CA . ARG A 1 95 ? 4.829 -3.248 10.424 1.00 92.19 95 ARG A CA 1
ATOM 749 C C . ARG A 1 95 ? 3.534 -3.984 10.749 1.00 92.19 95 ARG A C 1
ATOM 751 O O . ARG A 1 95 ? 2.436 -3.532 10.431 1.00 92.19 95 ARG A O 1
ATOM 758 N N . ARG A 1 96 ? 3.663 -5.131 11.407 1.00 90.31 96 ARG A N 1
ATOM 759 C CA . ARG A 1 96 ? 2.519 -5.881 11.931 1.00 90.31 96 ARG A CA 1
ATOM 760 C C . ARG A 1 96 ? 2.124 -5.337 13.295 1.00 90.31 96 ARG A C 1
ATOM 762 O O . ARG A 1 96 ? 2.955 -4.776 14.013 1.00 90.31 96 ARG A O 1
ATOM 769 N N . ARG A 1 97 ? 0.858 -5.519 13.663 1.00 83.69 97 ARG A N 1
ATOM 770 C CA . ARG A 1 97 ? 0.439 -5.373 15.059 1.00 83.69 97 ARG A CA 1
ATOM 771 C C . ARG A 1 97 ? 1.280 -6.339 15.894 1.00 83.69 97 ARG A C 1
ATOM 773 O O . ARG A 1 97 ? 1.456 -7.491 15.500 1.00 83.69 97 ARG A O 1
ATOM 780 N N . ALA A 1 98 ? 1.841 -5.863 17.003 1.00 70.19 98 ALA A N 1
ATOM 781 C CA .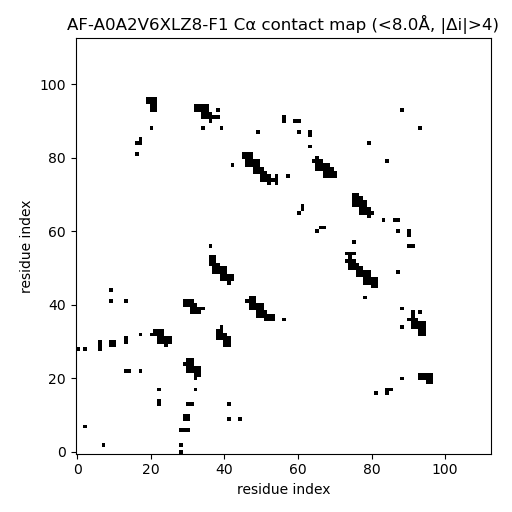 ALA A 1 98 ? 2.503 -6.747 17.948 1.00 70.19 98 ALA A CA 1
ATOM 782 C C . ALA A 1 98 ? 1.433 -7.703 18.482 1.00 70.19 98 ALA A C 1
ATOM 784 O O . ALA A 1 98 ? 0.546 -7.288 19.226 1.00 70.19 98 ALA A O 1
ATOM 785 N N . GLY A 1 99 ? 1.463 -8.957 18.031 1.00 56.78 99 GLY A N 1
ATOM 786 C CA . GLY A 1 99 ? 0.702 -10.006 18.685 1.00 56.78 99 GLY A CA 1
ATOM 787 C C . GLY A 1 99 ? 1.213 -10.087 20.115 1.00 56.78 99 GLY A C 1
ATOM 788 O O . GLY A 1 99 ? 2.414 -10.269 20.327 1.00 56.78 99 GLY A O 1
ATOM 789 N N . GLY A 1 100 ? 0.321 -9.910 21.090 1.00 46.28 100 GLY A N 1
ATOM 790 C CA . GLY A 1 100 ? 0.604 -10.370 22.441 1.00 46.28 100 GLY A CA 1
ATOM 791 C C . GLY A 1 100 ? 1.075 -11.823 22.373 1.00 46.28 100 GLY A C 1
ATOM 792 O O . GLY A 1 100 ? 0.645 -12.581 21.499 1.00 46.28 100 GLY A O 1
ATOM 793 N N . LYS A 1 101 ? 2.001 -12.195 23.261 1.00 42.44 101 LYS A N 1
ATOM 794 C CA . LYS A 1 101 ? 2.380 -13.595 23.476 1.00 42.44 101 LYS A CA 1
ATOM 795 C C . LYS A 1 101 ? 1.131 -14.488 23.506 1.00 42.44 101 LYS A C 1
ATOM 797 O O . LYS A 1 101 ? 0.084 -14.067 23.987 1.00 42.44 101 LYS A O 1
ATOM 802 N N . GLY A 1 102 ? 1.287 -15.694 22.963 1.00 45.81 102 GLY A N 1
ATOM 803 C CA . GLY A 1 102 ? 0.215 -16.625 22.637 1.00 45.81 102 GLY A CA 1
ATOM 804 C C . GLY A 1 102 ? -0.895 -16.768 23.673 1.00 45.81 102 GLY A C 1
ATOM 805 O O . GLY A 1 102 ? -0.658 -16.841 24.873 1.00 45.81 102 GLY A O 1
ATOM 806 N N . GLN A 1 103 ? -2.110 -16.905 23.158 1.00 41.47 103 GLN A N 1
ATOM 807 C CA . GLN A 1 103 ? -3.170 -17.621 23.846 1.00 41.47 103 GLN A CA 1
ATOM 808 C C . GLN A 1 103 ? -3.154 -19.053 23.310 1.00 41.47 103 GLN A C 1
ATOM 810 O O . GLN A 1 103 ? -3.917 -19.411 22.419 1.00 41.47 103 GLN A O 1
ATOM 815 N N . SER A 1 104 ? -2.250 -19.870 23.853 1.00 41.31 104 SER A N 1
ATOM 816 C CA . SER A 1 104 ? -2.630 -21.246 24.162 1.00 41.31 104 SER A CA 1
ATOM 817 C C . SER A 1 104 ? -3.566 -21.118 25.356 1.00 41.31 104 SER A C 1
ATOM 819 O O . SER A 1 104 ? -3.113 -21.016 26.494 1.00 41.31 104 SER A O 1
ATOM 821 N N . ALA A 1 105 ? -4.861 -20.969 25.082 1.00 45.25 105 ALA A N 1
ATOM 822 C CA . ALA A 1 105 ? -5.873 -21.095 26.110 1.00 45.25 105 ALA A CA 1
ATOM 823 C C . ALA A 1 105 ? -5.912 -22.572 26.503 1.00 45.25 105 ALA A C 1
ATOM 825 O O . ALA A 1 105 ? -6.487 -23.411 25.814 1.00 45.25 105 ALA A O 1
ATOM 826 N N . ASP A 1 106 ? -5.196 -22.859 27.581 1.00 45.50 106 ASP A N 1
ATOM 827 C CA . ASP A 1 106 ? -5.532 -23.869 28.568 1.00 45.50 106 ASP A CA 1
ATOM 828 C C . ASP A 1 106 ? -7.044 -23.823 28.840 1.00 45.50 106 ASP A C 1
ATOM 830 O O . ASP A 1 106 ? -7.531 -22.980 29.587 1.00 45.50 106 ASP A O 1
ATOM 834 N N . VAL A 1 107 ? -7.804 -24.662 28.136 1.00 46.16 107 VAL A N 1
ATOM 835 C CA . VAL A 1 107 ? -9.157 -25.061 28.520 1.00 46.16 107 VAL A CA 1
ATOM 836 C C . VAL A 1 107 ? -9.334 -26.512 28.092 1.00 46.16 107 VAL A C 1
ATOM 838 O O . VAL A 1 107 ? -9.823 -26.803 27.005 1.00 46.16 107 VAL A O 1
ATOM 841 N N . MET A 1 108 ? -8.990 -27.440 28.976 1.00 38.84 108 MET A N 1
ATOM 842 C CA . MET A 1 108 ? -9.962 -28.485 29.265 1.00 38.84 108 MET A CA 1
ATOM 843 C C . MET A 1 108 ? -9.884 -28.818 30.743 1.00 38.84 108 MET A C 1
ATOM 845 O O . MET A 1 108 ? -8.978 -29.494 31.223 1.00 38.84 108 MET A O 1
ATOM 849 N N . ALA A 1 109 ? -10.840 -28.220 31.445 1.00 45.41 109 ALA A N 1
ATOM 850 C CA . ALA A 1 109 ? -11.130 -28.447 32.837 1.00 45.41 109 ALA A CA 1
ATOM 851 C C . ALA A 1 109 ? -11.255 -29.945 33.143 1.00 45.41 109 ALA A C 1
ATOM 853 O O . ALA A 1 109 ? -11.784 -30.729 32.357 1.00 45.41 109 ALA A O 1
ATOM 854 N N . CYS A 1 110 ? -10.748 -30.267 34.325 1.00 36.03 110 CYS A N 1
ATOM 855 C CA . CYS A 1 110 ? -11.042 -31.411 35.166 1.00 36.03 110 CYS A CA 1
ATOM 856 C C . CYS A 1 110 ? -12.393 -32.091 34.887 1.00 36.03 110 CYS A C 1
ATOM 858 O O . CYS A 1 110 ? -13.468 -31.526 35.090 1.00 36.03 110 CYS A O 1
ATOM 860 N N . ASP A 1 111 ? -12.285 -33.360 34.506 1.00 54.06 111 ASP A N 1
ATOM 861 C CA . ASP A 1 111 ? -13.352 -34.347 34.510 1.00 54.06 111 ASP A CA 1
ATOM 862 C C . ASP A 1 111 ? -13.629 -34.788 35.966 1.00 54.06 111 ASP A C 1
ATOM 864 O O . ASP A 1 111 ? -12.753 -35.304 36.658 1.00 54.06 111 ASP A O 1
ATOM 868 N N . ASN A 1 112 ? -14.853 -34.512 36.417 1.00 50.19 112 ASN A N 1
ATOM 869 C CA . ASN A 1 112 ? -15.755 -35.453 37.087 1.00 50.19 112 ASN A CA 1
ATOM 870 C C . ASN A 1 112 ? -15.293 -36.189 38.373 1.00 50.19 112 ASN A C 1
ATOM 872 O O . ASN A 1 112 ? -14.762 -37.298 38.300 1.00 50.19 112 ASN A O 1
ATOM 876 N N . ARG A 1 113 ? -15.676 -35.669 39.554 1.00 53.25 113 ARG A N 1
ATOM 877 C CA . ARG A 1 113 ? -16.478 -36.411 40.558 1.00 53.25 113 ARG A CA 1
ATOM 878 C C . ARG A 1 113 ? -16.937 -35.553 41.730 1.00 53.25 113 ARG A C 1
ATOM 880 O O . ARG A 1 113 ? -16.122 -34.742 42.214 1.00 53.25 113 ARG A O 1
#

Mean predicted aligned error: 8.76 Å

Foldseek 3Di:
DDDDPVQVVQQVLCVVLQVQFDWDADPNSHTWFDFQFFIWGDDDPFKIKTKGQNPVLVVVCVVLVWAFDDDDPRMGITIDGSVCNVVSCVSRHTHGDPPDPDPPPPDDDDDDD

Nearest PDB structures (foldseek):
  6cc2-assembly1_A  TM=5.748E-01  e=4.824E-01  Entamoeba histolytica
  5w6q-assembly2_C  TM=6.224E-01  e=1.412E+00  Thermus aquaticus
  7sxq-assembly1_A  TM=6.033E-01  e=2.657E+00  Plasmodium falciparum 3D7
  8ouw-assembly1_G  TM=4.274E-01  e=3.644E+00  Caenorhabditis elegans

Solvent-accessible surface area (backbone atoms only — not comparable to full-atom values): 6634 Å² total; per-residue (Å²): 134,83,69,51,74,66,34,49,52,49,34,54,54,49,56,70,66,41,70,67,42,35,73,47,64,53,97,90,43,45,38,28,33,50,29,81,44,28,33,38,35,75,70,54,102,75,35,31,28,41,40,31,60,45,69,90,47,47,64,64,42,41,74,76,62,33,39,86,73,45,77,59,98,63,40,36,32,28,38,32,55,63,88,47,45,69,60,52,37,58,75,25,46,42,42,58,52,83,73,71,82,81,83,80,73,89,75,79,79,84,82,84,135

Sequence (113 aa):
MRQTNDQQTATEALRTQAGPYRVTLDAEGWPRIEGRYGQIEHHDRALLAVDSQAVRKLAPLVALGARRHQIGDEEYRLLFEPALLGDVARVIRARRRAGGKGQSADVMACDNR

pLDDT: mean 83.27, std 15.96, range [36.03, 95.69]

Secondary structure (DSSP, 8-state):
-PPPHHHHHHHHHHHHH-TTBPEEE-SSS-EEEEETTEEEEE-SSS-EEEEES-GGGHHHHHHTTPEEEEE-SS-EEEEE-GGGHHHHHHHTTBPBP---S------------